Protein AF-A0A094CB87-F1 (afdb_monomer)

Solvent-accessible surface area (backbone atoms only — not comparable to full-atom values): 5625 Å² total; per-residue (Å²): 135,88,87,81,89,84,91,81,90,82,88,85,82,84,84,84,84,92,84,82,84,81,83,70,69,78,79,42,69,62,41,73,62,45,80,57,100,89,50,79,45,47,25,25,40,77,87,51,48,71,44,77,78,59,63,70,60,48,31,65,73,70,71,58,79,83,91,48,71,69,57,50,57,54,48,55,72,70,76,110

Mean predicted aligned error: 15.34 Å

pLDDT: mean 75.26, std 23.74, range [32.59, 97.19]

Radius of gyration: 31.56 Å; Cα contacts (8 Å, |Δi|>4): 52; chains: 1; bounding box: 38×24×104 Å

Foldseek 3Di:
DDDDDDDDDDDDDDDDDDDDDDPPPPQQDFDDWDDDPPDGAATADSVRDGDDDDVVVVCVVVVHDDCDPVNVVVCVVVVD

Secondary structure (DSSP, 8-state):
------------------------------B--EE-SS-EE--B-TTSPBPPP-HHHHHHHHT-----HHHHHHHHHHH-

Structure (mmCIF, N/CA/C/O backbone):
data_AF-A0A094CB87-F1
#
_entry.id   AF-A0A094CB87-F1
#
loop_
_atom_site.group_PDB
_atom_site.id
_atom_site.type_symbol
_atom_site.label_atom_id
_atom_site.label_alt_id
_atom_site.label_comp_id
_atom_site.label_asym_id
_atom_site.label_entity_id
_atom_site.label_seq_id
_atom_site.pdbx_PDB_ins_code
_atom_site.Cartn_x
_atom_site.Cartn_y
_atom_site.Cartn_z
_atom_site.occupancy
_atom_site.B_iso_or_equiv
_ato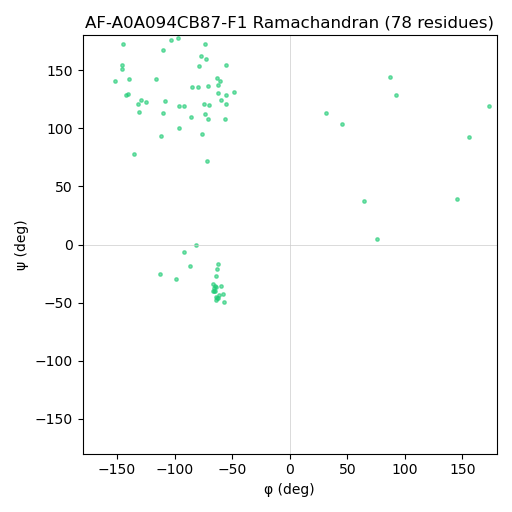m_site.auth_seq_id
_atom_site.auth_comp_id
_atom_site.auth_asym_id
_atom_site.auth_atom_id
_atom_site.pdbx_PDB_model_num
ATOM 1 N N . MET A 1 1 ? -18.896 11.701 -83.865 1.00 40.16 1 MET A N 1
ATOM 2 C CA . MET A 1 1 ? -19.087 10.584 -82.925 1.00 40.16 1 MET A CA 1
ATOM 3 C C . MET A 1 1 ? -17.806 10.510 -82.121 1.00 40.16 1 MET A C 1
ATOM 5 O O . MET A 1 1 ? -16.795 10.091 -82.667 1.00 40.16 1 MET A O 1
ATOM 9 N N . GLU A 1 2 ? -17.809 11.077 -80.919 1.00 46.84 2 GLU A N 1
ATOM 10 C CA . GLU A 1 2 ? -16.752 10.832 -79.933 1.00 46.84 2 GLU A CA 1
ATOM 11 C C . GLU A 1 2 ? -17.044 9.497 -79.265 1.00 46.84 2 GLU A C 1
ATOM 13 O O . GLU A 1 2 ? -18.193 9.294 -78.890 1.00 46.84 2 GLU A O 1
ATOM 18 N N . GLU A 1 3 ? -16.029 8.651 -79.082 1.00 37.91 3 GLU A N 1
ATOM 19 C CA . GLU A 1 3 ? -16.004 7.646 -78.016 1.00 37.91 3 GLU A CA 1
ATOM 20 C C . GLU A 1 3 ? -14.576 7.426 -77.487 1.00 37.91 3 GLU A C 1
ATOM 22 O O . GLU A 1 3 ? -13.577 7.721 -78.143 1.00 37.91 3 GLU A O 1
ATOM 27 N N . ILE A 1 4 ? -14.549 6.977 -76.234 1.00 43.69 4 ILE A N 1
ATOM 28 C CA . ILE A 1 4 ? -13.529 7.091 -75.184 1.00 43.69 4 ILE A CA 1
ATOM 29 C C . ILE A 1 4 ? -12.882 5.708 -74.917 1.00 43.69 4 ILE A C 1
ATOM 31 O O . ILE A 1 4 ? -13.482 4.685 -75.235 1.00 43.69 4 ILE A O 1
ATOM 35 N N . ASN A 1 5 ? -11.760 5.695 -74.171 1.00 36.62 5 ASN A N 1
ATOM 36 C CA . ASN A 1 5 ? -11.227 4.598 -73.318 1.00 36.62 5 ASN A CA 1
ATOM 37 C C . ASN A 1 5 ? -10.317 3.549 -74.016 1.00 36.62 5 ASN A C 1
ATOM 39 O O . ASN A 1 5 ? -10.519 3.228 -75.175 1.00 36.62 5 ASN A O 1
ATOM 43 N N . VAL A 1 6 ? -9.256 2.968 -73.427 1.00 36.28 6 VAL A N 1
ATOM 44 C CA . VAL A 1 6 ? -8.956 2.550 -72.039 1.00 36.28 6 VAL A CA 1
ATOM 45 C C . VAL A 1 6 ? -7.434 2.599 -71.782 1.00 36.28 6 VAL A C 1
ATOM 47 O O . VAL A 1 6 ? -6.652 2.159 -72.623 1.00 36.28 6 VAL A O 1
ATOM 50 N N . LEU A 1 7 ? -7.015 3.045 -70.591 1.00 40.19 7 LEU A N 1
ATOM 51 C CA . LEU A 1 7 ? -5.645 2.924 -70.068 1.00 40.19 7 LEU A CA 1
ATOM 52 C C . LEU A 1 7 ? -5.541 1.688 -69.159 1.00 40.19 7 LEU A C 1
ATOM 54 O O . LEU A 1 7 ? -6.207 1.629 -68.127 1.00 40.19 7 LEU A O 1
ATOM 58 N N . LEU A 1 8 ? -4.687 0.724 -69.515 1.00 39.38 8 LEU A N 1
ATOM 59 C CA . LEU A 1 8 ? -4.346 -0.423 -68.673 1.00 39.38 8 LEU A CA 1
ATOM 60 C C . LEU A 1 8 ? -2.857 -0.790 -68.800 1.00 39.38 8 LEU A C 1
ATOM 62 O O . LEU A 1 8 ? -2.378 -1.085 -69.890 1.00 39.38 8 LEU A O 1
ATOM 66 N N . GLN A 1 9 ? -2.238 -0.888 -67.617 1.00 32.59 9 GLN A N 1
ATOM 67 C CA . GLN A 1 9 ? -1.117 -1.749 -67.204 1.00 32.59 9 GLN A CA 1
ATOM 68 C C . GLN A 1 9 ? 0.327 -1.235 -67.302 1.00 32.59 9 GLN A C 1
ATOM 70 O O . GLN A 1 9 ? 0.816 -0.856 -68.360 1.00 32.59 9 GLN A O 1
ATOM 75 N N . GLY A 1 10 ? 1.036 -1.383 -66.168 1.00 32.78 10 GLY A N 1
ATOM 76 C CA . GLY A 1 10 ? 2.474 -1.654 -66.176 1.00 32.78 10 GLY A CA 1
ATOM 77 C C . GLY A 1 10 ? 3.344 -1.050 -65.065 1.00 32.78 10 GLY A C 1
ATOM 78 O O . GLY A 1 10 ? 4.456 -0.642 -65.377 1.00 32.78 10 GLY A O 1
ATOM 79 N N . THR A 1 11 ? 2.925 -0.973 -63.794 1.00 36.00 11 THR A N 1
ATOM 80 C CA . THR A 1 11 ? 3.870 -0.628 -62.706 1.00 36.00 11 THR A CA 1
ATOM 81 C C . THR A 1 11 ? 4.576 -1.887 -62.198 1.00 36.00 11 THR A C 1
ATOM 83 O O . THR A 1 11 ? 3.969 -2.755 -61.577 1.00 36.00 11 THR A O 1
ATOM 86 N N . LYS A 1 12 ? 5.874 -1.963 -62.504 1.00 37.97 12 LYS A N 1
ATOM 87 C CA . LYS A 1 12 ? 6.859 -2.955 -62.056 1.00 37.97 12 LYS A CA 1
ATOM 88 C C . LYS A 1 12 ? 6.982 -2.940 -60.522 1.00 37.97 12 LYS A C 1
ATOM 90 O O . LYS A 1 12 ? 7.271 -1.891 -59.953 1.00 37.97 12 LYS A O 1
ATOM 95 N N . VAL A 1 13 ? 6.790 -4.089 -59.871 1.00 39.00 13 VAL A N 1
ATOM 96 C CA . VAL A 1 13 ? 7.108 -4.314 -58.449 1.00 39.00 13 VAL A CA 1
ATOM 97 C C . VAL A 1 13 ? 8.304 -5.262 -58.418 1.00 39.00 13 VAL A C 1
ATOM 99 O O . VAL A 1 13 ? 8.200 -6.394 -58.881 1.00 39.00 13 VAL A O 1
ATOM 102 N N . GLU A 1 14 ? 9.451 -4.772 -57.956 1.00 38.19 14 GLU A N 1
ATOM 103 C CA . GLU A 1 14 ? 10.712 -5.515 -57.861 1.00 38.19 14 GLU A CA 1
ATOM 104 C C . GLU A 1 14 ? 11.026 -5.720 -56.367 1.00 38.19 14 GLU A C 1
ATOM 106 O O . GLU A 1 14 ? 11.478 -4.816 -55.674 1.00 38.19 14 GLU A O 1
ATOM 111 N N . GLU A 1 15 ? 10.577 -6.878 -55.881 1.00 45.19 15 GLU A N 1
ATOM 112 C CA . GLU A 1 15 ? 11.205 -7.806 -54.928 1.00 45.19 15 GLU A CA 1
ATOM 113 C C . GLU A 1 15 ? 12.137 -7.260 -53.819 1.00 45.19 15 GLU A C 1
ATOM 115 O O . GLU A 1 15 ? 13.282 -6.880 -54.058 1.00 45.19 15 GLU A O 1
ATOM 120 N N . SER A 1 16 ? 11.697 -7.393 -52.561 1.00 41.91 16 SER A N 1
ATOM 121 C CA . SER A 1 16 ? 12.592 -7.606 -51.417 1.00 41.91 16 SER A CA 1
ATOM 122 C C . SER A 1 16 ? 12.090 -8.776 -50.556 1.00 41.91 16 SER A C 1
ATOM 124 O O . SER A 1 16 ? 11.003 -8.761 -49.983 1.00 41.91 16 SER A O 1
ATOM 126 N N . ASN A 1 17 ? 12.901 -9.835 -50.556 1.00 56.41 17 ASN A N 1
ATOM 127 C CA . ASN A 1 17 ? 12.742 -11.121 -49.876 1.00 56.41 17 ASN A CA 1
ATOM 128 C C . ASN A 1 17 ? 12.714 -10.975 -48.332 1.00 56.41 17 ASN A C 1
ATOM 130 O O . ASN A 1 17 ? 13.479 -10.162 -47.804 1.00 56.41 17 ASN A O 1
ATOM 134 N N . PRO A 1 18 ? 11.902 -11.761 -47.591 1.00 57.69 18 PRO A N 1
ATOM 135 C CA . PRO A 1 18 ? 11.850 -11.713 -46.138 1.00 57.69 18 PRO A CA 1
ATOM 136 C C . PRO A 1 18 ? 12.828 -12.728 -45.540 1.00 57.69 18 PRO A C 1
ATOM 138 O O . PRO A 1 18 ? 12.663 -13.914 -45.776 1.00 57.69 18 PRO A O 1
ATOM 141 N N . GLU A 1 19 ? 13.818 -12.277 -44.766 1.00 42.94 19 GLU A N 1
ATOM 142 C CA . GLU A 1 19 ? 14.346 -12.963 -43.571 1.00 42.94 19 GLU A CA 1
ATOM 143 C C . GLU A 1 19 ? 15.586 -12.229 -43.036 1.00 42.94 19 GLU A C 1
ATOM 145 O O . GLU A 1 19 ? 16.582 -12.089 -43.740 1.00 42.94 19 GLU A O 1
ATOM 150 N N . LEU A 1 20 ? 15.495 -11.758 -41.783 1.00 38.56 20 LEU A N 1
ATOM 151 C CA . LEU A 1 20 ? 16.459 -11.911 -40.676 1.00 38.56 20 LEU A CA 1
ATOM 152 C C . LEU A 1 20 ? 16.303 -10.766 -39.653 1.00 38.56 20 LEU A C 1
ATOM 154 O O . LEU A 1 20 ? 16.888 -9.699 -39.775 1.00 38.56 20 LEU A O 1
ATOM 158 N N . GLN A 1 21 ? 15.471 -11.056 -38.648 1.00 48.34 21 GLN A N 1
ATOM 159 C CA . GLN A 1 21 ? 15.705 -10.833 -37.215 1.00 48.34 21 GLN A CA 1
ATOM 160 C C . GLN A 1 21 ? 16.277 -9.476 -36.767 1.00 48.34 21 GLN A C 1
ATOM 162 O O . GLN A 1 21 ? 17.484 -9.293 -36.705 1.00 48.34 21 GLN A O 1
ATOM 167 N N . ASP A 1 22 ? 15.392 -8.640 -36.225 1.00 39.59 22 ASP A N 1
ATOM 168 C CA . ASP A 1 22 ? 15.667 -7.961 -34.956 1.00 39.59 22 ASP A CA 1
ATOM 169 C C . ASP A 1 22 ? 14.411 -8.044 -34.078 1.00 39.59 22 ASP A C 1
ATOM 171 O O . ASP A 1 22 ? 13.612 -7.117 -33.947 1.00 39.59 22 ASP A O 1
ATOM 175 N N . THR A 1 23 ? 14.213 -9.216 -33.467 1.00 47.78 23 THR A N 1
ATOM 176 C CA . THR A 1 23 ? 13.407 -9.327 -32.246 1.00 47.78 23 THR A CA 1
ATOM 177 C C . THR A 1 23 ? 14.225 -8.701 -31.119 1.00 47.78 23 THR A C 1
ATOM 179 O O . THR A 1 23 ? 14.756 -9.397 -30.254 1.00 47.78 23 THR A O 1
ATOM 182 N N . GLN 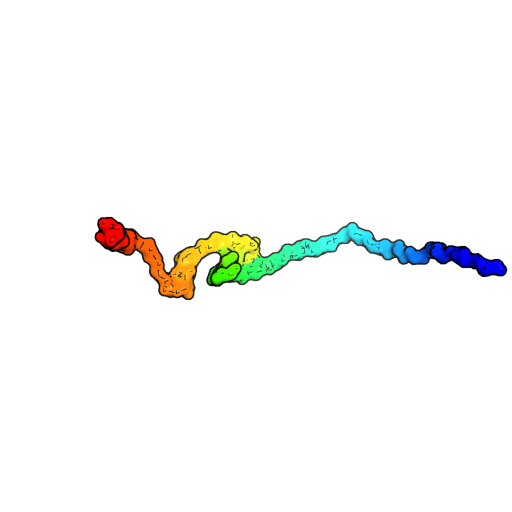A 1 24 ? 14.364 -7.377 -31.123 1.00 48.47 24 GLN A N 1
ATOM 183 C CA . GLN A 1 24 ? 14.789 -6.679 -29.922 1.00 48.47 24 GLN A CA 1
ATOM 184 C C . GLN A 1 24 ? 13.565 -6.648 -29.007 1.00 48.47 24 GLN A C 1
ATOM 186 O O . GLN A 1 24 ? 12.679 -5.803 -29.149 1.00 48.47 24 GLN A O 1
ATOM 191 N N . ALA A 1 25 ? 13.477 -7.620 -28.094 1.00 57.25 25 ALA A N 1
ATOM 192 C CA . ALA A 1 25 ? 12.585 -7.495 -26.949 1.00 57.25 25 ALA A CA 1
ATOM 193 C C . AL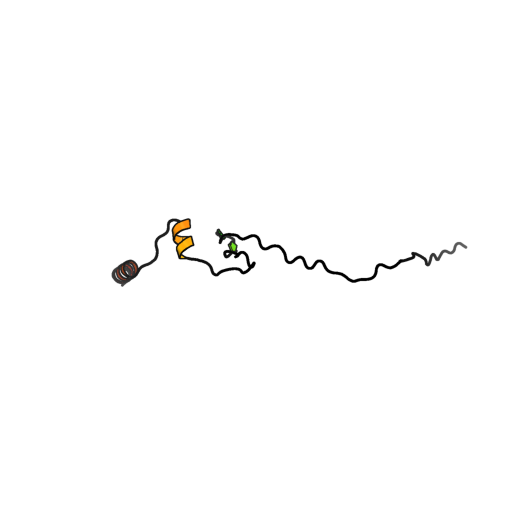A A 1 25 ? 12.832 -6.106 -26.333 1.00 57.25 25 ALA A C 1
ATOM 195 O O . ALA A 1 25 ? 14.001 -5.736 -26.171 1.00 57.25 25 ALA A O 1
ATOM 196 N N . PRO A 1 26 ? 11.785 -5.307 -26.050 1.00 58.12 26 PRO A N 1
ATOM 197 C CA . PRO A 1 26 ? 11.986 -3.996 -25.458 1.00 58.12 26 PRO A CA 1
ATOM 198 C C . PRO A 1 26 ? 12.795 -4.193 -24.182 1.00 58.12 26 PRO A C 1
ATOM 200 O O . PRO A 1 26 ? 12.388 -4.952 -23.302 1.00 58.12 26 PRO A O 1
ATOM 203 N N . VAL A 1 27 ? 13.965 -3.557 -24.120 1.00 59.72 27 VAL A N 1
ATOM 204 C CA . VAL A 1 27 ? 14.827 -3.570 -22.939 1.00 59.72 27 VAL A CA 1
ATOM 205 C C . VAL A 1 27 ? 13.967 -3.044 -21.797 1.00 59.72 27 VAL A C 1
ATOM 207 O O . VAL A 1 27 ? 13.561 -1.880 -21.803 1.00 59.72 27 VAL A O 1
ATOM 210 N N . SER A 1 28 ? 13.566 -3.922 -20.882 1.00 64.12 28 SER A N 1
ATOM 211 C CA . SER A 1 28 ? 12.640 -3.548 -19.825 1.00 64.12 28 SER A CA 1
ATOM 212 C C . SER A 1 28 ? 13.364 -2.642 -18.846 1.00 64.12 28 SER A C 1
ATOM 214 O O . SER A 1 28 ? 14.233 -3.082 -18.097 1.00 64.12 28 SER A O 1
ATOM 216 N N . VAL A 1 29 ? 13.012 -1.36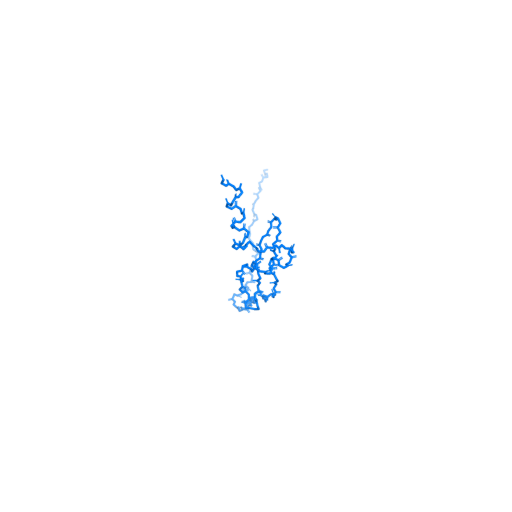0 -18.867 1.00 75.69 29 VAL A N 1
ATOM 217 C CA . VAL A 1 29 ? 13.506 -0.397 -17.887 1.00 75.69 29 VAL A CA 1
ATOM 218 C C . VAL A 1 29 ? 12.860 -0.731 -16.547 1.00 75.69 29 VAL A C 1
ATOM 220 O O . VAL A 1 29 ? 11.630 -0.719 -16.429 1.00 75.69 29 VAL A O 1
ATOM 223 N N . ALA A 1 30 ? 13.692 -1.037 -15.551 1.00 82.25 30 ALA A N 1
ATOM 224 C CA . ALA A 1 30 ? 13.235 -1.225 -14.184 1.00 82.25 30 ALA A CA 1
ATOM 225 C C . ALA A 1 30 ? 12.463 0.024 -13.737 1.00 82.25 30 ALA A C 1
ATOM 227 O O . ALA A 1 30 ? 12.936 1.152 -13.897 1.00 82.25 30 ALA A O 1
ATOM 228 N N . ARG A 1 31 ? 11.250 -0.169 -13.219 1.00 89.38 31 ARG A N 1
ATOM 229 C CA . ARG A 1 31 ? 10.373 0.937 -12.813 1.00 89.38 31 ARG A CA 1
ATOM 230 C C . ARG A 1 31 ? 9.675 0.605 -11.515 1.00 89.38 31 ARG A C 1
ATOM 232 O O . ARG A 1 31 ? 9.266 -0.534 -11.303 1.00 89.38 31 ARG A O 1
ATOM 239 N N . GLU A 1 32 ? 9.511 1.609 -10.672 1.00 91.31 32 GLU A N 1
ATOM 240 C CA . GLU A 1 32 ? 8.824 1.451 -9.399 1.00 91.31 32 GLU A CA 1
ATOM 241 C C . GLU A 1 32 ? 7.310 1.290 -9.572 1.00 91.31 32 GLU A C 1
ATOM 243 O O . GLU A 1 32 ? 6.734 1.676 -10.594 1.00 91.31 32 GLU A O 1
ATOM 248 N N . GLN A 1 33 ? 6.656 0.737 -8.547 1.00 94.88 33 GLN A N 1
ATOM 249 C CA . GLN A 1 33 ? 5.199 0.746 -8.475 1.00 94.88 33 GLN A CA 1
ATOM 250 C C . GLN A 1 33 ? 4.663 2.187 -8.457 1.00 94.88 33 GLN A C 1
ATOM 252 O O . GLN A 1 33 ? 5.219 3.059 -7.789 1.00 94.88 33 GLN A O 1
ATOM 257 N N . ASN A 1 34 ? 3.560 2.425 -9.165 1.00 94.62 34 ASN A N 1
ATOM 258 C CA . ASN A 1 34 ? 2.851 3.699 -9.191 1.00 94.62 34 ASN A CA 1
ATOM 259 C C . ASN A 1 34 ? 1.357 3.444 -8.988 1.00 94.62 34 ASN A C 1
ATOM 261 O O . ASN A 1 34 ? 0.730 2.719 -9.763 1.00 94.62 34 ASN A O 1
ATOM 265 N N . VAL A 1 35 ? 0.800 4.042 -7.940 1.00 94.88 35 VAL A N 1
ATOM 266 C CA . VAL A 1 35 ? -0.619 3.943 -7.598 1.00 94.88 35 VAL A CA 1
ATOM 267 C C . VAL A 1 35 ? -1.170 5.356 -7.492 1.00 94.88 35 VAL A C 1
ATOM 269 O O . VAL A 1 35 ? -0.660 6.166 -6.723 1.00 94.88 35 VAL A O 1
ATOM 272 N N . ASN A 1 36 ? -2.192 5.663 -8.283 1.00 95.31 36 ASN A N 1
ATOM 273 C CA . ASN A 1 36 ? -2.863 6.959 -8.292 1.00 95.31 36 ASN A CA 1
ATOM 274 C C . ASN A 1 36 ? -4.377 6.770 -8.555 1.00 95.31 36 ASN A C 1
ATOM 276 O O . ASN A 1 36 ? -4.808 5.653 -8.849 1.00 95.31 36 ASN A O 1
ATOM 280 N N . PRO A 1 37 ? -5.210 7.826 -8.456 1.00 97.19 37 PRO A N 1
ATOM 281 C CA . PRO A 1 37 ? -6.668 7.700 -8.576 1.00 97.19 37 PRO A CA 1
ATOM 282 C C . PRO A 1 37 ? -7.190 7.190 -9.926 1.00 97.19 37 PRO A C 1
ATOM 284 O O . PRO A 1 37 ? -8.347 6.788 -10.015 1.00 97.19 37 PRO A O 1
ATOM 287 N N . TRP A 1 38 ? -6.370 7.230 -10.978 1.00 96.19 38 TR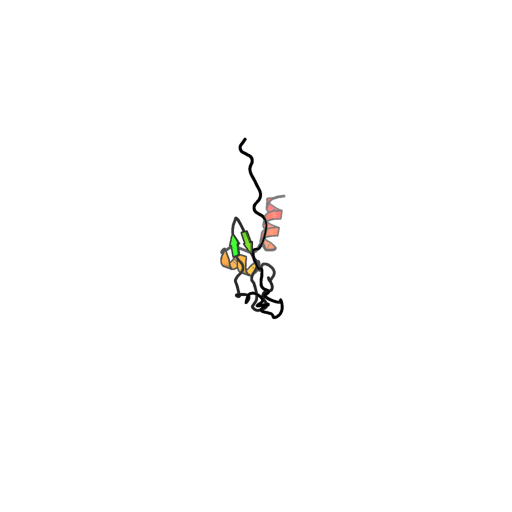P A N 1
ATOM 288 C CA . TRP A 1 38 ? -6.773 6.863 -12.336 1.00 96.19 38 TRP A CA 1
ATOM 289 C C . TRP A 1 38 ? -6.093 5.590 -12.838 1.00 96.19 38 TRP A C 1
ATOM 291 O O . TRP A 1 38 ? -6.629 4.925 -13.722 1.00 96.19 38 TRP A O 1
ATOM 301 N N . SER A 1 39 ? -4.916 5.244 -12.310 1.00 94.38 39 SER A N 1
ATOM 302 C CA . SER A 1 39 ? -4.165 4.067 -12.734 1.00 94.38 39 SER A CA 1
ATOM 303 C C . SER A 1 39 ? -3.386 3.400 -11.603 1.00 94.38 39 SER A C 1
ATOM 305 O O . SER A 1 39 ? -2.938 4.025 -10.641 1.00 94.38 39 SER A O 1
ATOM 307 N N . VAL A 1 40 ? -3.208 2.088 -11.755 1.00 94.12 40 VAL A N 1
ATOM 308 C CA . VAL A 1 40 ? -2.456 1.236 -10.833 1.00 94.12 40 VAL A CA 1
ATOM 309 C C . VAL A 1 40 ? -1.461 0.436 -11.645 1.00 94.12 40 VAL A C 1
ATOM 311 O O . VAL A 1 40 ? -1.838 -0.257 -12.589 1.00 94.12 40 VAL A O 1
ATOM 314 N N . THR A 1 41 ? -0.185 0.537 -11.289 1.00 92.12 41 THR A N 1
ATOM 315 C CA . THR A 1 41 ? 0.874 -0.178 -1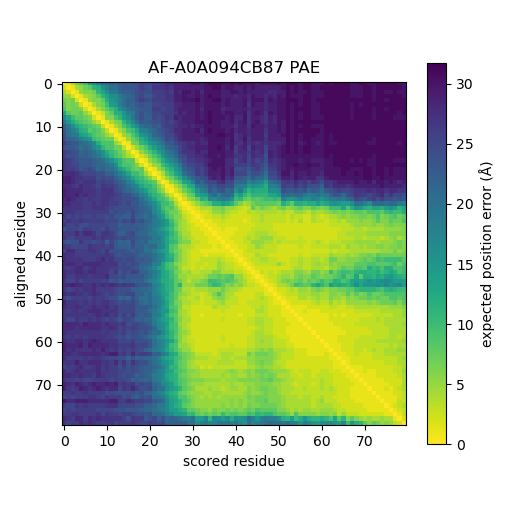1.986 1.00 92.12 41 THR A CA 1
ATOM 316 C C . THR A 1 41 ? 1.924 -0.729 -11.028 1.00 92.12 41 THR A C 1
ATOM 318 O O . THR A 1 41 ? 2.454 0.004 -10.198 1.00 92.12 41 THR A O 1
ATOM 321 N N . GLY A 1 42 ? 2.236 -2.021 -11.159 1.00 91.56 42 GLY A N 1
ATOM 322 C CA . GLY A 1 42 ? 3.249 -2.696 -10.346 1.00 91.56 42 GLY A CA 1
ATOM 323 C C . GLY A 1 42 ? 4.686 -2.400 -10.770 1.00 91.56 42 GLY A C 1
ATOM 324 O O . GLY A 1 42 ? 4.944 -1.948 -11.888 1.00 91.56 42 GLY A O 1
ATOM 325 N N . GLU A 1 43 ? 5.613 -2.678 -9.854 1.00 91.38 43 GLU A N 1
ATOM 326 C CA . GLU A 1 43 ? 7.055 -2.582 -10.091 1.00 91.38 43 GLU A CA 1
ATOM 327 C C . GLU A 1 43 ? 7.474 -3.564 -11.193 1.00 91.38 43 GLU A C 1
ATOM 329 O O . GLU A 1 43 ? 7.016 -4.705 -11.208 1.00 91.38 43 GLU A O 1
ATOM 334 N N . VAL A 1 44 ? 8.342 -3.142 -12.112 1.00 89.88 44 VAL A N 1
ATOM 335 C CA . VAL A 1 44 ? 8.928 -4.026 -13.132 1.00 89.88 44 VAL A CA 1
ATOM 336 C C . VAL A 1 44 ? 10.387 -4.266 -12.792 1.00 89.88 44 VAL A C 1
ATOM 338 O O . VAL A 1 44 ? 11.145 -3.310 -12.631 1.00 89.88 44 VAL A O 1
ATOM 341 N N . GLY A 1 45 ? 10.751 -5.543 -12.659 1.00 84.75 45 GLY A N 1
ATOM 342 C CA . GLY A 1 45 ? 12.130 -5.972 -12.446 1.00 84.75 45 GLY A CA 1
ATOM 343 C C . GLY A 1 45 ? 12.987 -5.848 -13.706 1.00 84.75 45 GLY A C 1
ATOM 344 O O . GLY A 1 45 ? 12.491 -5.592 -14.801 1.00 84.75 45 GLY A O 1
ATOM 345 N N . GLU A 1 46 ? 14.291 -6.070 -13.557 1.00 81.56 46 GLU A N 1
ATOM 346 C CA . GLU A 1 46 ? 15.256 -6.066 -14.670 1.00 81.56 46 GLU A CA 1
ATOM 347 C C . GLU A 1 46 ? 14.981 -7.168 -15.708 1.00 81.56 46 GLU A C 1
ATOM 349 O O . GLU A 1 46 ? 15.386 -7.057 -16.860 1.00 81.56 46 GLU A O 1
ATOM 354 N N . ASP A 1 47 ? 14.250 -8.212 -15.309 1.00 79.62 47 ASP A N 1
ATOM 355 C CA . ASP A 1 47 ? 13.767 -9.300 -16.161 1.00 79.62 47 ASP A CA 1
ATOM 356 C C . ASP A 1 47 ? 12.489 -8.945 -16.943 1.00 79.62 47 ASP A C 1
ATOM 358 O O . ASP A 1 47 ? 11.945 -9.781 -17.669 1.00 79.62 47 ASP A O 1
ATOM 362 N N . GLY A 1 48 ? 11.977 -7.725 -16.761 1.00 81.00 48 GLY A N 1
ATOM 363 C CA . GLY A 1 48 ? 10.773 -7.221 -17.409 1.00 81.00 48 GLY A CA 1
ATOM 364 C C . GLY A 1 48 ? 9.473 -7.754 -16.829 1.00 81.00 48 GLY A C 1
ATOM 365 O O . GLY A 1 48 ? 8.399 -7.429 -17.343 1.00 81.00 48 GLY A O 1
ATOM 366 N N . LYS A 1 49 ? 9.527 -8.533 -15.743 1.00 85.56 49 LYS A N 1
ATOM 367 C CA . LYS A 1 49 ? 8.325 -9.057 -15.0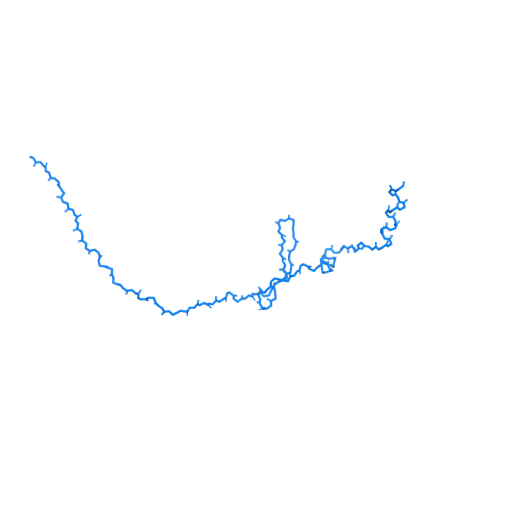98 1.00 85.56 49 LYS A CA 1
ATOM 368 C C . LYS A 1 49 ? 7.753 -8.042 -14.123 1.00 85.56 49 LYS A C 1
ATOM 370 O O . LYS A 1 49 ? 8.464 -7.436 -13.321 1.00 85.56 49 LYS A O 1
ATOM 375 N N . VAL A 1 50 ? 6.432 -7.890 -14.182 1.00 87.69 50 VAL A N 1
ATOM 376 C CA . VAL A 1 50 ? 5.675 -7.089 -13.220 1.00 87.69 50 VAL A CA 1
ATOM 377 C C . VAL A 1 50 ? 5.581 -7.871 -11.912 1.00 87.69 50 VAL A C 1
ATOM 379 O O . VAL A 1 50 ? 5.050 -8.983 -11.880 1.00 87.69 50 VAL A O 1
ATOM 382 N N . LYS A 1 51 ? 6.092 -7.288 -10.832 1.00 89.00 51 LYS A N 1
ATOM 383 C CA . LYS A 1 51 ? 5.942 -7.800 -9.472 1.00 89.00 51 LYS A CA 1
ATOM 384 C C . LYS A 1 51 ? 4.554 -7.447 -8.917 1.00 89.00 51 LYS A C 1
ATOM 386 O O . LYS A 1 51 ? 3.965 -6.439 -9.321 1.00 89.00 51 LYS A O 1
ATOM 391 N N . PRO A 1 52 ? 4.034 -8.239 -7.963 1.00 91.12 52 PRO A N 1
ATOM 392 C CA . PRO A 1 52 ? 2.853 -7.864 -7.193 1.00 91.12 52 PRO A CA 1
ATOM 393 C C . PRO A 1 52 ? 3.022 -6.506 -6.497 1.00 91.12 52 PRO A C 1
ATOM 395 O O . PRO A 1 52 ? 4.140 -6.095 -6.180 1.00 91.12 52 PRO A O 1
ATOM 398 N N . ILE A 1 53 ? 1.902 -5.831 -6.230 1.00 93.38 53 ILE A N 1
ATOM 399 C CA . ILE A 1 53 ? 1.885 -4.568 -5.483 1.00 93.38 53 ILE A CA 1
ATOM 400 C C . ILE A 1 53 ? 2.407 -4.798 -4.064 1.00 93.38 53 ILE A C 1
ATOM 402 O O . ILE A 1 53 ? 1.954 -5.703 -3.362 1.00 93.38 53 ILE A O 1
ATOM 406 N N . ASN A 1 54 ? 3.344 -3.955 -3.635 1.00 94.75 54 ASN A N 1
ATOM 407 C CA . ASN A 1 54 ? 3.895 -4.001 -2.289 1.00 94.75 54 ASN A CA 1
ATOM 408 C C . ASN A 1 54 ? 3.156 -2.997 -1.397 1.00 94.75 54 ASN A C 1
ATOM 410 O O . ASN A 1 54 ? 3.447 -1.798 -1.423 1.00 94.75 54 ASN A O 1
ATOM 414 N N . TYR A 1 55 ? 2.216 -3.500 -0.593 1.00 95.44 55 TYR A N 1
ATOM 415 C CA . TYR A 1 55 ? 1.404 -2.682 0.311 1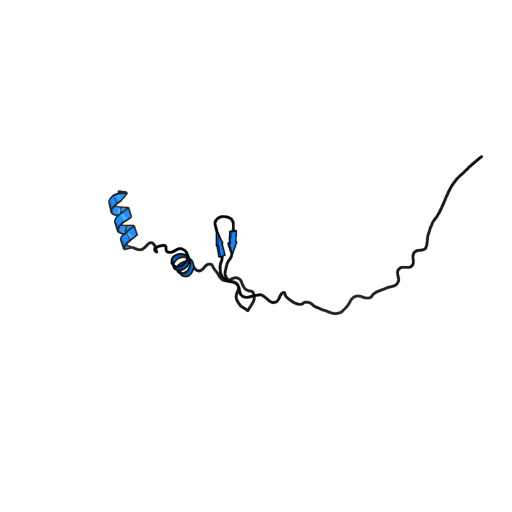.00 95.44 55 TYR A CA 1
ATOM 416 C C . TYR A 1 55 ? 2.211 -2.033 1.438 1.00 95.44 55 TYR A C 1
ATOM 418 O O . TYR A 1 55 ? 1.925 -0.890 1.778 1.00 95.44 55 TYR A O 1
ATOM 426 N N . ASN A 1 56 ? 3.256 -2.687 1.956 1.00 95.31 56 ASN A N 1
ATOM 427 C CA . ASN A 1 56 ? 4.127 -2.078 2.970 1.00 95.31 56 ASN A CA 1
ATOM 428 C C . ASN A 1 56 ? 4.817 -0.827 2.409 1.00 95.31 56 ASN A C 1
ATOM 430 O O . ASN A 1 56 ? 4.808 0.227 3.036 1.00 95.31 56 ASN A O 1
ATOM 434 N N . LYS A 1 57 ? 5.310 -0.907 1.165 1.00 94.88 57 LYS A N 1
ATOM 435 C CA . LYS A 1 57 ? 5.896 0.249 0.473 1.00 94.88 57 LYS A CA 1
ATOM 436 C C . LYS A 1 57 ? 4.860 1.352 0.215 1.00 94.88 57 LYS A C 1
ATOM 438 O O . LYS A 1 57 ? 5.203 2.524 0.306 1.00 94.88 57 LYS A O 1
ATOM 443 N N . LEU A 1 58 ? 3.599 1.013 -0.079 1.00 95.56 58 LEU A N 1
ATOM 444 C CA . LEU A 1 58 ? 2.541 2.026 -0.231 1.00 95.56 58 LEU A CA 1
ATOM 445 C C . LEU A 1 58 ? 2.245 2.753 1.080 1.00 95.56 58 LEU A C 1
ATOM 447 O O . LEU A 1 58 ? 2.008 3.959 1.068 1.00 95.56 58 LEU A O 1
ATOM 451 N N . VAL A 1 59 ? 2.279 2.032 2.199 1.00 96.56 59 VAL A N 1
ATOM 452 C CA . VAL A 1 59 ? 2.050 2.612 3.522 1.00 96.56 59 VAL A CA 1
ATOM 453 C C . VAL A 1 59 ? 3.120 3.649 3.844 1.00 96.56 59 VAL A C 1
ATOM 455 O O . VAL A 1 59 ? 2.776 4.769 4.220 1.00 96.56 59 VAL A O 1
ATOM 458 N N . GLU A 1 60 ? 4.388 3.320 3.588 1.00 95.94 60 GLU A N 1
ATOM 459 C CA . GLU A 1 60 ? 5.518 4.245 3.720 1.00 95.94 60 GLU A CA 1
ATOM 460 C C . GLU A 1 60 ? 5.413 5.438 2.752 1.00 95.94 60 GLU A C 1
ATOM 462 O O . GLU A 1 60 ? 5.587 6.582 3.165 1.00 95.94 60 GLU A O 1
ATOM 467 N N . GLN A 1 61 ? 5.091 5.195 1.473 1.00 95.12 61 GLN A N 1
ATOM 468 C CA . GLN A 1 61 ? 5.002 6.238 0.440 1.00 95.12 61 GLN A CA 1
ATOM 469 C C . GLN A 1 61 ? 3.880 7.249 0.696 1.00 95.12 61 GLN A C 1
ATOM 471 O O . GLN A 1 61 ? 4.062 8.441 0.451 1.00 95.12 61 GLN A O 1
ATOM 476 N N . PHE A 1 62 ? 2.721 6.787 1.164 1.00 95.88 62 PHE A N 1
ATOM 477 C CA . PHE A 1 62 ? 1.577 7.652 1.451 1.00 95.88 62 PHE A CA 1
ATOM 478 C C . PHE A 1 62 ? 1.541 8.159 2.897 1.00 95.88 62 PHE A C 1
ATOM 480 O O . PHE A 1 62 ? 0.698 8.997 3.210 1.00 95.88 62 PHE A O 1
ATOM 487 N N . GLY A 1 63 ? 2.437 7.684 3.769 1.00 96.38 63 GLY A N 1
ATOM 488 C CA . GLY A 1 63 ? 2.460 8.062 5.184 1.00 96.38 63 GLY A CA 1
ATOM 489 C C . GLY A 1 63 ? 1.205 7.610 5.934 1.00 96.38 63 GLY A C 1
ATOM 490 O O . GLY A 1 63 ? 0.676 8.349 6.761 1.00 96.38 63 GLY A O 1
ATOM 491 N N . THR A 1 64 ? 0.698 6.424 5.597 1.00 96.62 64 THR A N 1
ATOM 492 C CA . THR A 1 64 ? -0.489 5.836 6.240 1.00 96.62 64 THR A CA 1
ATOM 493 C C . THR A 1 64 ? -0.085 4.857 7.340 1.00 96.62 64 THR A C 1
ATOM 495 O O . THR A 1 64 ? 1.100 4.619 7.565 1.00 96.62 64 THR A O 1
ATOM 498 N N . GLU A 1 65 ? -1.067 4.291 8.035 1.00 94.94 65 GLU A N 1
ATOM 499 C CA . GLU A 1 65 ? -0.851 3.316 9.102 1.00 94.94 65 GLU A CA 1
ATOM 500 C C . GLU A 1 65 ? -1.454 1.960 8.713 1.00 94.94 65 GLU A C 1
ATOM 502 O O . GLU A 1 65 ? -2.511 1.893 8.078 1.00 94.94 65 GLU A O 1
ATOM 507 N N . ILE A 1 66 ? -0.767 0.872 9.07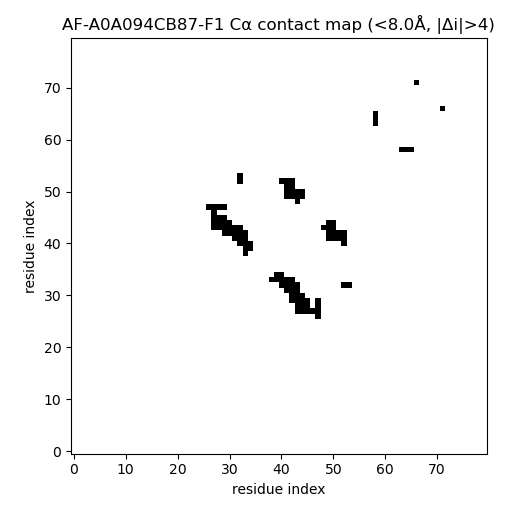4 1.00 96.31 66 ILE A N 1
ATOM 508 C CA . ILE A 1 66 ? -1.288 -0.487 8.902 1.00 96.31 66 ILE A CA 1
ATOM 509 C C . ILE A 1 66 ? -2.424 -0.708 9.898 1.00 96.31 66 ILE A C 1
ATOM 511 O O . ILE A 1 66 ? -2.303 -0.384 11.075 1.00 96.31 66 ILE A O 1
ATOM 515 N N . ILE A 1 67 ? -3.508 -1.324 9.434 1.00 95.06 67 ILE A N 1
ATOM 516 C CA . ILE A 1 67 ? -4.591 -1.759 10.314 1.00 95.06 67 ILE A CA 1
ATOM 517 C C . ILE A 1 67 ? -4.113 -2.981 11.099 1.00 95.06 67 ILE A C 1
ATOM 519 O O . ILE A 1 67 ? -3.908 -4.048 10.517 1.00 95.06 67 ILE A O 1
ATOM 523 N N . ASP A 1 68 ? -3.945 -2.817 12.407 1.00 94.69 68 ASP A N 1
ATOM 524 C CA . ASP A 1 68 ? -3.486 -3.861 13.316 1.00 94.69 68 ASP A CA 1
ATOM 525 C C . ASP A 1 68 ? -4.625 -4.464 14.160 1.00 94.69 68 ASP A C 1
ATOM 527 O O . ASP A 1 68 ? -5.796 -4.063 14.097 1.00 94.69 68 ASP A O 1
ATOM 531 N N . ASP A 1 69 ? -4.274 -5.479 14.949 1.00 96.25 69 ASP A N 1
ATOM 532 C CA . ASP A 1 69 ? -5.217 -6.178 15.822 1.00 96.25 69 ASP A CA 1
ATOM 533 C C . ASP A 1 69 ? -5.780 -5.254 16.915 1.00 96.25 69 ASP A C 1
ATOM 535 O O . ASP A 1 69 ? -6.971 -5.315 17.217 1.00 96.25 69 ASP A O 1
ATOM 539 N N . ALA A 1 70 ? -4.963 -4.339 17.447 1.00 95.31 70 ALA A N 1
ATOM 540 C CA . ALA A 1 70 ? -5.388 -3.383 18.465 1.00 95.31 70 ALA A CA 1
ATOM 541 C C . ALA A 1 70 ? -6.436 -2.396 17.924 1.00 95.31 70 ALA A C 1
ATOM 543 O O . ALA A 1 70 ? -7.405 -2.060 18.610 1.00 95.31 70 ALA A O 1
ATOM 544 N N . MET A 1 71 ? -6.274 -1.935 16.683 1.00 94.69 71 MET A N 1
ATOM 545 C CA . MET A 1 71 ? -7.253 -1.108 15.991 1.00 94.69 71 MET A CA 1
ATOM 546 C C . MET A 1 71 ? -8.552 -1.881 15.776 1.00 94.69 71 MET A C 1
ATOM 548 O O . MET A 1 71 ? -9.616 -1.343 16.086 1.00 94.69 71 MET A O 1
ATOM 552 N N . ARG A 1 72 ? -8.485 -3.145 15.337 1.00 93.81 72 ARG A N 1
ATOM 553 C CA . ARG A 1 72 ? -9.674 -3.999 15.184 1.00 93.81 72 ARG A CA 1
ATOM 554 C C . ARG A 1 72 ? -10.458 -4.144 16.493 1.00 93.81 72 ARG A C 1
ATOM 556 O O . ARG A 1 72 ? -11.654 -3.871 16.500 1.00 93.81 72 ARG A O 1
ATOM 563 N N . GLU A 1 73 ? -9.795 -4.465 17.603 1.00 96.12 73 GLU A N 1
ATOM 564 C CA . GLU A 1 73 ? -10.448 -4.590 18.919 1.00 96.12 73 GLU A CA 1
ATOM 565 C C . GLU A 1 73 ? -11.127 -3.286 19.373 1.00 96.12 73 GLU A C 1
ATOM 567 O O . GLU A 1 73 ? -12.184 -3.294 20.011 1.00 96.12 73 GLU A O 1
ATOM 572 N N . ARG A 1 74 ? -10.524 -2.130 19.059 1.00 95.38 74 ARG A N 1
ATOM 573 C CA . ARG A 1 74 ? -11.131 -0.818 19.335 1.00 95.38 74 ARG A CA 1
ATOM 574 C C . ARG A 1 74 ? -12.385 -0.588 18.496 1.00 95.38 74 ARG A C 1
ATOM 576 O O . ARG A 1 74 ? -13.336 -0.019 19.024 1.00 95.38 74 ARG A O 1
ATOM 583 N N . PHE A 1 75 ? -12.376 -0.999 17.226 1.00 95.50 75 PHE A N 1
ATOM 584 C CA . PHE A 1 75 ? -13.544 -0.905 16.349 1.00 95.50 75 PHE A CA 1
ATOM 585 C C . PHE A 1 75 ? -14.693 -1.777 16.855 1.00 95.50 75 PHE A C 1
ATOM 587 O O . PHE A 1 75 ? -15.806 -1.272 16.977 1.00 95.50 75 PHE A O 1
ATOM 594 N N . GLU A 1 76 ? -14.421 -3.034 17.211 1.00 95.44 76 GLU A N 1
ATOM 595 C CA . GLU A 1 76 ? -15.433 -3.976 17.717 1.00 95.44 76 GLU A CA 1
ATOM 596 C C . GLU A 1 76 ? -16.129 -3.439 18.976 1.00 95.44 76 GLU A C 1
ATOM 598 O O . GLU A 1 76 ? -17.349 -3.432 19.050 1.00 95.44 76 GLU A O 1
ATOM 603 N N . ARG A 1 77 ? -15.375 -2.855 19.915 1.00 95.56 77 ARG A N 1
ATOM 604 C CA . ARG A 1 77 ? -15.934 -2.268 21.147 1.00 95.56 77 ARG A CA 1
ATOM 605 C C . ARG A 1 77 ? -16.862 -1.067 20.927 1.00 95.56 77 ARG A C 1
ATOM 607 O O . ARG A 1 77 ? -17.648 -0.747 21.810 1.00 95.56 77 ARG A O 1
ATOM 614 N N . VAL A 1 78 ? -16.676 -0.318 19.840 1.00 95.81 78 VAL A N 1
ATOM 615 C CA . VAL A 1 78 ? -17.407 0.939 19.588 1.00 95.81 78 VAL A CA 1
ATOM 616 C C . VAL A 1 78 ? -18.585 0.730 18.640 1.00 95.81 78 VAL A C 1
ATOM 618 O O . VAL A 1 78 ? -19.549 1.490 18.700 1.00 95.81 78 VAL A O 1
ATOM 621 N N . ALA A 1 79 ? -18.486 -0.246 17.737 1.00 85.38 79 ALA A N 1
ATOM 622 C CA . ALA A 1 79 ? -19.508 -0.517 16.733 1.00 85.38 79 ALA A CA 1
ATOM 623 C C . ALA A 1 79 ? -20.628 -1.455 17.223 1.00 85.38 79 ALA A C 1
ATOM 625 O O . ALA A 1 79 ? -21.687 -1.472 16.595 1.00 85.38 79 ALA A O 1
ATOM 626 N N . GLU A 1 80 ? -20.394 -2.214 18.299 1.00 65.50 80 GLU A N 1
ATOM 627 C CA . GLU A 1 80 ? -21.379 -3.074 18.979 1.00 65.50 80 GLU A CA 1
ATOM 628 C C . GLU A 1 80 ? -22.083 -2.341 20.132 1.00 65.50 80 GLU A C 1
ATOM 630 O O . GLU A 1 80 ? -23.336 -2.382 20.167 1.00 65.50 80 GLU A O 1
#

Sequence (80 aa):
MEEINVLLQGTKVEESNPELQDTQAPVSVAREQNVNPWSVTGEVGEDGKVKPINYNKLVEQFGTEIIDDAMRERFERVAE